Protein AF-X1T2E2-F1 (afdb_monomer_lite)

Sequence (94 aa):
MNPCPCGYYGDPFRQCTCPLSLVSRYQRRISGPFIDRVDIFVEVPHIDYEKLADDRLGEKSDKVQARVKAARSLQRERFDGTKLTCNAEMTPTE

Foldseek 3Di:
DQQFPVSCVVAPPDDDPDDPVRSVVRVPPDDPVVVVVDPDDDDDHDDDVCVVVDPPDDDDVVVVVVVVVVVQVVQCVVQPPHPDRHPVPDDDDD

InterPro domains:
  IPR000523 Magnesium chelatase ChlI-like, catalytic domain [PF01078] (1-51)
  IPR027417 P-loop containing nucleoside triphosphate hydrolase [G3DSA:3.40.50.300] (1-93)

pLDDT: mean 88.8, std 7.74, range [51.12, 98.12]

Secondary structure (DSSP, 8-state):
--SSTTS-TT-SSS---S-HHHHHHHHTTS-HHHHTT-----------HHHHS-------HHHHHHHHHHHHHHHHHHTTTSS--SGGGPPPP-

Organism: NCBI:txid412755

Radius of gyration: 20.63 Å; chains: 1; bounding box: 38×36×45 Å

Structure (mmCIF, N/CA/C/O backbone):
data_AF-X1T2E2-F1
#
_entry.id   AF-X1T2E2-F1
#
loop_
_atom_site.group_PDB
_atom_site.id
_atom_site.type_symbol
_atom_site.label_atom_id
_atom_site.label_alt_id
_atom_site.label_comp_id
_atom_site.label_asym_id
_atom_site.label_entity_id
_atom_site.label_seq_id
_atom_site.pdbx_PDB_ins_code
_atom_site.Cartn_x
_atom_site.Cartn_y
_atom_site.Cartn_z
_atom_site.occupancy
_atom_site.B_iso_or_equiv
_atom_site.auth_seq_id
_atom_site.auth_comp_id
_atom_site.auth_asym_id
_atom_site.auth_atom_id
_atom_site.pdbx_PDB_model_num
ATOM 1 N N . MET A 1 1 ? 5.054 4.634 -5.241 1.00 73.69 1 MET A N 1
ATOM 2 C CA . MET A 1 1 ? 5.039 6.022 -5.767 1.00 73.69 1 MET A CA 1
ATOM 3 C C . MET A 1 1 ? 5.671 6.008 -7.147 1.00 73.69 1 MET A C 1
ATOM 5 O O . MET A 1 1 ? 6.606 5.241 -7.321 1.00 73.69 1 MET A O 1
ATOM 9 N N . ASN A 1 2 ? 5.209 6.817 -8.109 1.00 83.88 2 ASN A N 1
ATOM 10 C CA . ASN A 1 2 ? 5.923 6.910 -9.389 1.00 83.88 2 ASN A CA 1
ATOM 11 C C . ASN A 1 2 ? 7.343 7.451 -9.148 1.00 83.88 2 ASN A C 1
ATOM 13 O O . ASN A 1 2 ? 7.482 8.463 -8.457 1.00 83.88 2 ASN A O 1
ATOM 17 N N . PRO A 1 3 ? 8.387 6.819 -9.703 1.00 87.62 3 PRO A N 1
ATOM 18 C CA . PRO A 1 3 ? 9.766 7.183 -9.390 1.00 87.62 3 PRO A CA 1
ATOM 19 C C . PRO A 1 3 ? 10.178 8.519 -10.033 1.00 87.62 3 PRO A C 1
ATOM 21 O O . PRO A 1 3 ? 11.114 9.167 -9.568 1.00 87.62 3 PRO A O 1
ATOM 24 N N . CYS A 1 4 ? 9.462 8.961 -11.073 1.00 92.69 4 CYS A N 1
ATOM 25 C CA . CYS A 1 4 ? 9.613 10.241 -11.769 1.00 92.69 4 CYS A CA 1
ATOM 26 C C . CYS A 1 4 ? 8.315 10.584 -12.547 1.00 92.69 4 CYS A C 1
ATOM 28 O O . CYS A 1 4 ? 7.410 9.745 -12.599 1.00 92.69 4 CYS A O 1
ATOM 30 N N . PRO A 1 5 ? 8.200 11.763 -13.198 1.00 92.38 5 PRO A N 1
ATOM 31 C CA . PRO A 1 5 ? 7.016 12.117 -13.991 1.00 92.38 5 PRO A CA 1
ATOM 32 C C . PRO A 1 5 ? 6.701 11.151 -15.138 1.00 92.38 5 PRO A C 1
ATOM 34 O O . PRO A 1 5 ? 5.529 10.914 -15.411 1.00 92.38 5 PRO A O 1
ATOM 37 N N . CYS A 1 6 ? 7.720 10.595 -15.807 1.00 92.62 6 CYS A N 1
ATOM 38 C CA . CYS A 1 6 ? 7.504 9.639 -16.895 1.00 92.62 6 CYS A CA 1
ATOM 39 C C . CYS A 1 6 ? 7.319 8.194 -16.412 1.00 92.62 6 CYS A C 1
ATOM 41 O O . CYS A 1 6 ? 6.947 7.349 -17.212 1.00 92.62 6 CYS A O 1
ATOM 43 N N . GLY A 1 7 ? 7.554 7.910 -15.127 1.00 90.31 7 GLY A N 1
ATOM 44 C CA . GLY A 1 7 ? 7.343 6.596 -14.514 1.00 90.31 7 GLY A CA 1
ATOM 45 C C . GLY A 1 7 ? 8.488 5.588 -14.663 1.00 90.31 7 GLY A C 1
ATOM 46 O O . GLY A 1 7 ? 8.475 4.598 -13.948 1.00 90.31 7 GLY A O 1
ATOM 47 N N . TYR A 1 8 ? 9.494 5.846 -15.504 1.00 91.56 8 TYR A N 1
ATOM 48 C CA . TYR A 1 8 ? 10.511 4.846 -15.887 1.00 91.56 8 TYR A CA 1
ATOM 49 C C . TYR A 1 8 ? 11.884 5.023 -15.224 1.00 91.56 8 TYR A C 1
ATOM 51 O O . TYR A 1 8 ? 12.879 4.445 -15.655 1.00 91.56 8 TYR A O 1
ATOM 59 N N . TYR A 1 9 ? 11.994 5.872 -14.201 1.00 91.50 9 TYR A N 1
ATOM 60 C CA . TYR A 1 9 ? 13.263 6.027 -13.490 1.00 91.50 9 TYR A CA 1
ATOM 61 C C . TYR A 1 9 ? 13.592 4.757 -12.696 1.00 91.50 9 TYR A C 1
ATOM 63 O O . TYR A 1 9 ? 12.882 4.438 -11.749 1.00 91.50 9 TYR A O 1
ATOM 71 N N . GLY A 1 10 ? 14.665 4.065 -13.092 1.00 87.19 10 GLY A N 1
ATOM 72 C CA . GLY A 1 10 ? 15.066 2.772 -12.523 1.00 87.19 10 GLY A CA 1
ATOM 73 C C . GLY A 1 10 ? 14.411 1.552 -13.182 1.00 87.19 10 GLY A C 1
ATOM 74 O O . GLY A 1 10 ? 14.648 0.437 -12.733 1.00 87.19 10 GLY A O 1
ATOM 75 N N . ASP A 1 11 ? 13.613 1.741 -14.239 1.00 87.88 11 ASP A N 1
ATOM 76 C CA . ASP A 1 11 ? 12.959 0.638 -14.947 1.00 87.88 11 ASP A CA 1
ATOM 77 C C . ASP A 1 11 ? 13.978 -0.149 -15.808 1.00 87.88 11 ASP A C 1
ATOM 79 O O . ASP A 1 11 ? 14.745 0.465 -16.559 1.00 87.88 11 ASP A O 1
ATOM 83 N N . PRO A 1 12 ? 14.022 -1.493 -15.705 1.00 85.31 12 PRO A N 1
ATOM 84 C CA . PRO A 1 12 ? 14.988 -2.315 -16.435 1.00 85.31 12 PRO A CA 1
ATOM 85 C C . PRO A 1 12 ? 14.640 -2.517 -17.920 1.00 85.31 12 PRO A C 1
ATOM 87 O O . PRO A 1 12 ? 15.513 -2.903 -18.695 1.00 85.31 12 PRO A O 1
ATOM 90 N N . PHE A 1 13 ? 13.393 -2.271 -18.328 1.00 85.81 13 PHE A N 1
ATOM 91 C CA . PHE A 1 13 ? 12.891 -2.505 -19.684 1.00 85.81 13 PHE A CA 1
ATOM 92 C C . PHE A 1 13 ? 12.726 -1.214 -20.490 1.00 85.81 13 PHE A C 1
ATOM 94 O O . PHE A 1 13 ? 12.886 -1.225 -21.712 1.00 85.81 13 PHE A O 1
ATOM 101 N N . ARG A 1 14 ? 12.410 -0.090 -19.836 1.00 88.31 14 ARG A N 1
ATOM 102 C CA . ARG A 1 14 ? 12.194 1.200 -20.498 1.00 88.31 14 ARG A CA 1
ATOM 103 C C . ARG A 1 14 ? 13.073 2.294 -19.914 1.00 88.31 14 ARG A C 1
ATOM 105 O O . ARG A 1 14 ? 13.024 2.604 -18.733 1.00 88.31 14 ARG A O 1
ATOM 112 N N . GLN A 1 15 ? 13.821 2.968 -20.783 1.00 91.94 1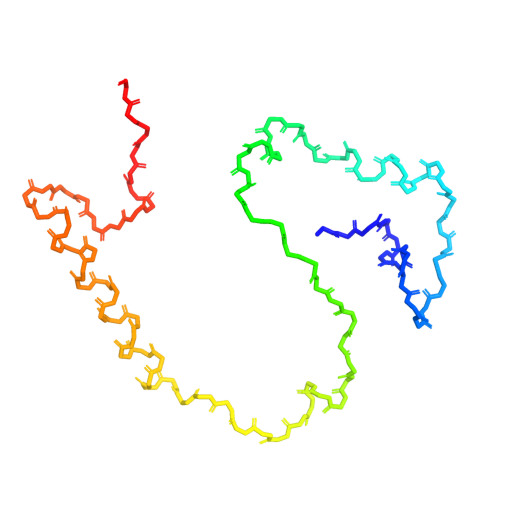5 GLN A N 1
ATOM 113 C CA . GLN A 1 15 ? 14.690 4.057 -20.357 1.00 91.94 15 GLN A CA 1
ATOM 114 C C . GLN A 1 15 ? 13.891 5.297 -19.927 1.00 91.94 15 GLN A C 1
ATOM 116 O O . GLN A 1 15 ? 12.996 5.779 -20.630 1.00 91.94 15 GLN A O 1
ATOM 121 N N . CYS A 1 16 ? 14.270 5.861 -18.781 1.00 93.75 16 CYS A N 1
ATOM 122 C CA . CYS A 1 16 ? 13.780 7.151 -18.314 1.00 93.75 16 CYS A CA 1
ATOM 123 C C . CYS A 1 16 ? 14.267 8.301 -19.205 1.00 93.75 16 CYS A C 1
ATOM 125 O O . CYS A 1 16 ? 15.458 8.425 -19.482 1.00 93.75 16 CYS A O 1
ATOM 127 N N . THR A 1 17 ? 13.356 9.200 -19.574 1.00 96.31 17 THR A N 1
ATOM 128 C CA . THR A 1 17 ? 13.657 10.429 -20.330 1.00 96.31 17 THR A CA 1
ATOM 129 C C . THR A 1 17 ? 13.775 11.678 -19.451 1.00 96.31 17 THR A C 1
ATOM 131 O O . THR A 1 17 ? 14.055 12.767 -19.951 1.00 96.31 17 THR A O 1
ATOM 134 N N . CYS A 1 18 ? 13.536 11.565 -18.140 1.00 95.81 18 CYS A N 1
ATOM 135 C CA . CYS A 1 18 ? 13.582 12.707 -17.231 1.00 95.81 18 CYS A CA 1
ATOM 136 C C . CYS A 1 18 ? 15.026 13.058 -16.822 1.00 95.81 18 CYS A C 1
ATOM 138 O O . CYS A 1 18 ? 15.782 12.160 -16.448 1.00 95.81 18 CYS A O 1
ATOM 140 N N . PRO A 1 19 ? 15.392 14.353 -16.766 1.00 96.19 19 PRO A N 1
ATOM 141 C CA . PRO A 1 19 ? 16.641 14.794 -16.146 1.00 96.19 19 PRO A CA 1
ATOM 142 C C . PRO A 1 19 ? 16.693 14.441 -14.654 1.00 96.19 19 PRO A C 1
ATOM 144 O O . PRO A 1 19 ? 15.675 14.533 -13.963 1.00 96.19 19 PRO A O 1
ATOM 147 N N . LEU A 1 20 ? 17.882 14.136 -14.123 1.00 94.38 20 LEU A N 1
ATOM 148 C CA . LEU A 1 20 ? 18.067 13.776 -12.706 1.00 94.38 20 LEU A CA 1
ATOM 149 C C . LEU A 1 20 ? 17.521 14.838 -11.737 1.00 94.38 20 LEU A C 1
ATOM 151 O O . LEU A 1 20 ? 16.905 14.503 -10.729 1.00 94.38 20 LEU A O 1
ATOM 155 N N . SER A 1 21 ? 17.662 16.125 -12.064 1.00 95.38 21 SER A N 1
ATOM 156 C CA . SER A 1 21 ? 17.111 17.223 -11.257 1.00 95.38 21 SER A CA 1
ATOM 157 C C . SER A 1 21 ? 15.581 17.169 -11.141 1.00 95.38 21 SER A C 1
ATOM 159 O O . SER A 1 21 ? 15.026 17.443 -10.074 1.00 95.38 21 SER A O 1
ATOM 161 N N . LEU A 1 22 ? 14.890 16.779 -12.218 1.00 95.25 22 LEU A N 1
ATOM 162 C CA . LEU A 1 22 ? 13.437 16.632 -12.247 1.00 95.25 22 LEU A CA 1
ATOM 163 C C . LEU A 1 22 ? 12.985 15.400 -11.458 1.00 95.25 22 LEU A C 1
ATOM 165 O O . LEU A 1 22 ? 11.981 15.473 -10.751 1.00 95.25 22 LEU A O 1
ATOM 169 N N . VAL A 1 23 ? 13.739 14.300 -11.538 1.00 94.12 23 VAL A N 1
ATOM 170 C CA . VAL A 1 23 ? 13.501 13.084 -10.744 1.00 94.12 23 VAL A CA 1
ATOM 171 C C . VAL A 1 23 ? 13.572 13.409 -9.252 1.00 94.12 23 VAL A C 1
ATOM 173 O O . VAL A 1 23 ? 12.590 13.209 -8.536 1.00 94.12 23 VAL A O 1
ATOM 176 N N . SER A 1 24 ? 14.676 14.011 -8.799 1.00 91.75 24 SER A N 1
ATOM 177 C CA . SER A 1 24 ? 14.869 14.380 -7.391 1.00 91.75 24 SER A CA 1
ATOM 178 C C . SER A 1 24 ? 13.783 15.331 -6.887 1.00 91.75 24 SER A C 1
ATOM 180 O O . SER A 1 24 ? 13.284 15.183 -5.773 1.00 91.75 24 SER A O 1
ATOM 182 N N . ARG A 1 25 ? 13.362 16.305 -7.707 1.00 92.31 25 ARG A N 1
ATOM 183 C CA . ARG A 1 25 ? 12.257 17.208 -7.354 1.00 92.31 25 ARG A CA 1
ATOM 184 C C . ARG A 1 25 ? 10.919 16.470 -7.251 1.00 92.31 25 ARG A C 1
ATOM 186 O O . ARG A 1 25 ? 10.127 16.785 -6.369 1.00 92.31 25 ARG A O 1
ATOM 193 N N . TYR A 1 26 ? 10.655 15.518 -8.145 1.00 92.06 26 TYR A N 1
ATOM 194 C CA . TYR A 1 26 ? 9.399 14.770 -8.178 1.00 92.06 26 TYR A CA 1
ATOM 195 C C . TYR A 1 26 ? 9.233 13.853 -6.963 1.00 92.06 26 TYR A C 1
ATOM 197 O O . TYR A 1 26 ? 8.156 13.811 -6.372 1.00 92.06 26 TYR A O 1
ATOM 205 N N . GLN A 1 27 ? 10.302 13.170 -6.553 1.00 87.94 27 GLN A N 1
ATOM 206 C CA . GLN A 1 27 ? 10.286 12.284 -5.385 1.00 87.94 27 GLN A CA 1
ATOM 207 C C . GLN A 1 27 ? 10.045 13.053 -4.077 1.00 87.94 27 GLN A C 1
ATOM 209 O O . GLN A 1 27 ? 9.344 12.574 -3.193 1.00 87.94 27 GLN A O 1
ATOM 214 N N . ARG A 1 28 ? 10.517 14.303 -3.988 1.00 88.19 28 ARG A N 1
ATOM 215 C CA . ARG A 1 28 ? 10.307 15.190 -2.827 1.00 88.19 28 ARG A CA 1
ATOM 216 C C . ARG A 1 28 ? 8.905 15.811 -2.750 1.00 88.19 28 ARG A C 1
ATOM 218 O O . ARG A 1 28 ? 8.671 16.664 -1.900 1.00 88.19 28 ARG A O 1
ATOM 22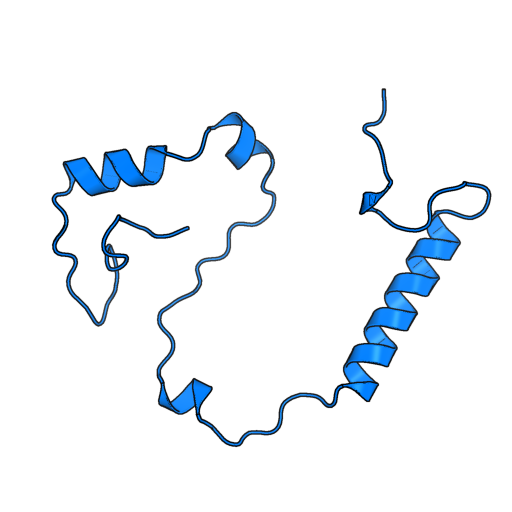5 N N . ARG A 1 29 ? 7.974 15.439 -3.639 1.00 87.81 29 ARG A N 1
ATOM 226 C CA . ARG A 1 29 ? 6.598 15.974 -3.627 1.00 87.81 29 ARG A CA 1
ATOM 227 C C . ARG A 1 29 ? 5.762 15.473 -2.455 1.00 87.81 29 ARG A C 1
ATOM 229 O O . ARG A 1 29 ? 4.799 16.144 -2.099 1.00 87.81 29 ARG A O 1
ATOM 236 N N . ILE A 1 30 ? 6.081 14.306 -1.900 1.00 83.75 30 ILE A N 1
ATOM 237 C CA . ILE A 1 30 ? 5.399 13.816 -0.702 1.00 83.75 30 ILE A CA 1
ATOM 238 C C . ILE A 1 30 ? 6.079 14.439 0.516 1.00 83.75 30 ILE A C 1
ATOM 240 O O . ILE A 1 30 ? 7.305 14.467 0.614 1.00 83.75 30 ILE A O 1
ATOM 244 N N . SER A 1 31 ? 5.268 14.972 1.427 1.00 86.88 31 SER A N 1
ATOM 245 C CA . SER A 1 31 ? 5.750 15.598 2.651 1.00 86.88 31 SER A CA 1
ATOM 246 C C . SER A 1 31 ? 6.344 14.559 3.609 1.00 86.88 31 SER A C 1
ATOM 248 O O . SER A 1 31 ? 5.810 13.461 3.762 1.00 86.88 31 SER A O 1
ATOM 250 N N . GLY A 1 32 ? 7.430 14.930 4.294 1.00 84.06 32 GLY A N 1
ATOM 251 C CA . GLY A 1 32 ? 8.047 14.104 5.342 1.00 84.06 32 GLY A CA 1
ATOM 252 C C . GLY A 1 32 ? 7.045 13.636 6.406 1.00 84.06 32 GLY A C 1
ATOM 253 O O . GLY A 1 32 ? 6.892 12.433 6.564 1.00 84.06 32 GLY A O 1
ATOM 254 N N . PRO A 1 33 ? 6.234 14.536 7.004 1.00 90.50 33 PRO A N 1
ATOM 255 C CA . PRO A 1 33 ? 5.227 14.149 7.998 1.00 90.50 33 PRO A CA 1
ATOM 256 C C . PRO A 1 33 ? 4.199 13.116 7.523 1.00 90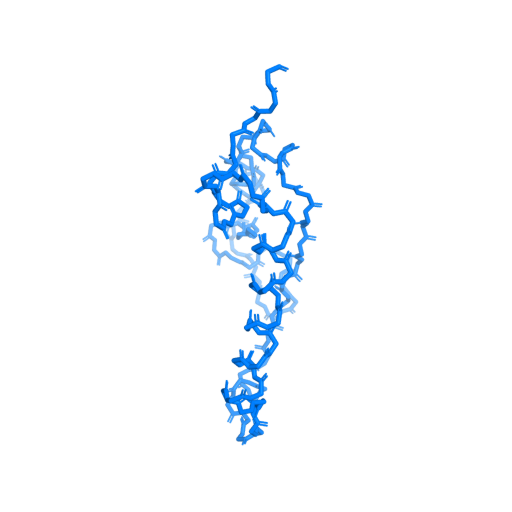.50 33 PRO A C 1
ATOM 258 O O . PRO A 1 33 ? 3.572 12.458 8.347 1.00 90.50 33 PRO A O 1
ATOM 261 N N . PHE A 1 34 ? 3.980 12.996 6.210 1.00 87.06 34 PHE A N 1
ATOM 262 C CA . PHE A 1 34 ? 3.131 11.951 5.647 1.00 87.06 34 PHE A CA 1
ATOM 263 C C . PHE A 1 34 ? 3.894 10.631 5.508 1.00 87.06 34 PHE A C 1
ATOM 265 O O . PHE A 1 34 ? 3.375 9.593 5.900 1.00 87.06 34 PHE A O 1
ATOM 272 N N . ILE A 1 35 ? 5.122 10.669 4.978 1.00 86.62 35 ILE A N 1
ATOM 273 C CA . ILE A 1 35 ? 6.001 9.491 4.850 1.00 86.62 35 ILE A CA 1
ATOM 274 C C . ILE A 1 35 ? 6.243 8.844 6.214 1.00 86.62 35 ILE A C 1
ATOM 276 O O . ILE A 1 35 ? 6.164 7.625 6.318 1.00 86.62 35 ILE A O 1
ATOM 280 N N . ASP A 1 36 ? 6.432 9.651 7.257 1.00 87.12 36 ASP A N 1
ATOM 281 C CA . ASP A 1 36 ? 6.645 9.189 8.633 1.00 87.12 36 ASP A CA 1
ATOM 282 C C . ASP A 1 36 ? 5.440 8.416 9.210 1.00 87.12 36 ASP A C 1
ATOM 284 O O . ASP A 1 36 ? 5.550 7.776 10.252 1.00 87.12 36 ASP A O 1
ATOM 288 N N . ARG A 1 37 ? 4.271 8.482 8.555 1.00 89.19 37 ARG A N 1
ATOM 289 C CA . ARG A 1 37 ? 3.036 7.774 8.937 1.00 89.19 37 ARG A CA 1
ATOM 290 C C . ARG A 1 37 ? 2.741 6.555 8.060 1.00 89.19 37 ARG A C 1
ATOM 292 O O . ARG A 1 37 ? 1.679 5.957 8.202 1.00 89.19 37 ARG A O 1
ATOM 299 N N . VAL A 1 38 ? 3.628 6.214 7.129 1.00 87.62 38 VAL A N 1
ATOM 300 C CA . VAL A 1 38 ? 3.481 5.040 6.266 1.00 87.62 38 VAL A CA 1
ATOM 301 C C . VAL A 1 38 ? 4.358 3.923 6.815 1.00 87.62 38 VAL A C 1
ATOM 303 O O . VAL A 1 38 ? 5.578 3.976 6.714 1.00 87.62 38 VAL A O 1
ATOM 306 N N . ASP A 1 39 ? 3.727 2.886 7.364 1.00 87.75 39 ASP A N 1
ATOM 307 C CA . ASP A 1 39 ? 4.448 1.766 7.982 1.00 87.75 39 ASP A CA 1
ATOM 308 C C . ASP A 1 39 ? 5.130 0.848 6.957 1.00 87.75 39 ASP A C 1
ATOM 310 O O . ASP A 1 39 ? 6.164 0.245 7.238 1.00 87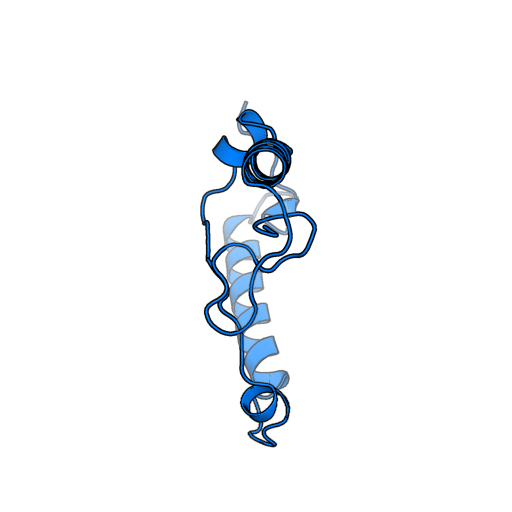.75 39 ASP A O 1
ATOM 314 N N . ILE A 1 40 ? 4.544 0.706 5.762 1.00 88.62 40 ILE A N 1
ATOM 315 C CA . ILE A 1 40 ? 5.002 -0.257 4.757 1.00 88.62 40 ILE A CA 1
ATOM 316 C C . ILE A 1 40 ? 5.207 0.439 3.414 1.00 88.62 40 ILE A C 1
ATOM 318 O O . ILE A 1 40 ? 4.267 0.941 2.797 1.00 88.62 40 ILE A O 1
ATOM 322 N N . PHE A 1 41 ? 6.442 0.369 2.922 1.00 85.31 41 PHE A N 1
ATOM 323 C CA . PHE A 1 41 ? 6.803 0.714 1.553 1.00 85.31 41 PHE A CA 1
ATOM 324 C C . PHE A 1 41 ? 7.060 -0.570 0.769 1.00 85.31 41 PHE A C 1
ATOM 326 O O . PHE A 1 41 ? 7.989 -1.312 1.076 1.00 85.31 41 PHE A O 1
ATOM 333 N N . VAL A 1 42 ? 6.237 -0.829 -0.247 1.00 85.00 42 VAL A N 1
ATOM 334 C CA . V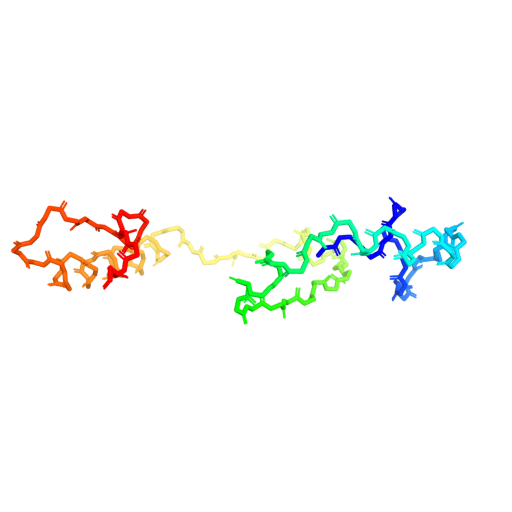AL A 1 42 ? 6.436 -1.951 -1.173 1.00 85.00 42 VAL A CA 1
ATOM 335 C C . VAL A 1 42 ? 6.723 -1.399 -2.560 1.00 85.00 42 VAL A C 1
ATOM 337 O O . VAL A 1 42 ? 5.960 -0.584 -3.086 1.00 85.00 42 VAL A O 1
ATOM 340 N N . GLU A 1 43 ? 7.827 -1.846 -3.149 1.00 79.44 43 GLU A N 1
ATOM 341 C CA . GLU A 1 43 ? 8.123 -1.611 -4.556 1.00 79.44 43 GLU A CA 1
ATOM 342 C C . GLU A 1 43 ? 7.365 -2.630 -5.408 1.00 79.44 43 GLU A C 1
ATOM 344 O O . GLU A 1 43 ? 7.416 -3.834 -5.156 1.00 79.44 43 GLU A O 1
ATOM 349 N N . VAL A 1 44 ? 6.629 -2.140 -6.405 1.00 79.75 44 VAL A N 1
ATOM 350 C CA . VAL A 1 44 ? 5.895 -2.987 -7.346 1.00 79.75 44 VAL A CA 1
ATOM 351 C C . VAL A 1 44 ? 6.665 -2.960 -8.663 1.00 79.75 44 VAL A C 1
ATOM 353 O O . VAL A 1 44 ? 6.670 -1.915 -9.318 1.00 79.75 44 VAL A O 1
ATOM 356 N N . PRO A 1 45 ? 7.344 -4.058 -9.039 1.00 76.19 45 PRO A N 1
ATOM 357 C CA . PRO A 1 45 ? 8.129 -4.091 -10.261 1.00 76.19 45 PRO A CA 1
ATOM 358 C C . PRO A 1 45 ? 7.226 -4.112 -11.495 1.00 76.19 45 PRO A C 1
ATOM 360 O O . PRO A 1 45 ? 6.029 -4.403 -11.419 1.00 76.19 45 PRO A O 1
ATOM 363 N N . HIS A 1 46 ? 7.832 -3.852 -12.651 1.00 76.88 46 HIS A N 1
ATOM 364 C CA . HIS A 1 46 ? 7.192 -4.082 -13.938 1.00 76.88 46 HIS A CA 1
ATOM 365 C C . HIS A 1 46 ? 6.731 -5.548 -14.049 1.00 76.88 46 HIS A C 1
ATOM 367 O O . HIS A 1 46 ? 7.501 -6.471 -13.776 1.00 76.88 46 HIS A O 1
ATOM 373 N N . ILE A 1 47 ? 5.475 -5.763 -14.449 1.00 78.75 47 ILE A N 1
ATOM 374 C CA . ILE A 1 47 ? 4.893 -7.092 -14.671 1.00 78.75 47 ILE A CA 1
ATOM 375 C C . ILE A 1 47 ? 4.728 -7.298 -16.176 1.00 78.75 47 ILE A C 1
ATOM 377 O O . ILE A 1 47 ? 4.197 -6.432 -16.871 1.00 78.75 47 ILE A O 1
ATOM 381 N N . ASP A 1 48 ? 5.163 -8.455 -16.671 1.00 80.31 48 ASP A N 1
ATOM 382 C CA . ASP A 1 48 ? 4.969 -8.840 -18.069 1.00 80.31 48 ASP A CA 1
ATOM 383 C C . ASP A 1 48 ? 3.476 -8.974 -18.379 1.00 80.31 48 ASP A C 1
ATOM 385 O O . ASP A 1 48 ? 2.735 -9.608 -17.625 1.00 80.31 48 ASP A O 1
ATOM 389 N N . TYR A 1 49 ? 3.036 -8.417 -19.509 1.00 78.94 49 TYR A N 1
ATOM 390 C CA . TYR A 1 49 ? 1.626 -8.441 -19.907 1.00 78.94 49 TYR A CA 1
ATOM 391 C C . TYR A 1 49 ? 1.051 -9.864 -19.943 1.00 78.94 49 TYR A C 1
ATOM 393 O O . TYR A 1 49 ? -0.071 -10.091 -19.501 1.00 78.94 49 TYR A O 1
ATOM 401 N N . GLU A 1 50 ? 1.844 -10.838 -20.387 1.00 79.38 50 GLU A N 1
ATOM 402 C CA . GLU A 1 50 ? 1.457 -12.251 -20.449 1.00 79.38 50 GLU A CA 1
ATOM 403 C C . GLU A 1 50 ? 1.071 -12.822 -19.079 1.00 79.38 50 GLU A C 1
ATOM 405 O O . GLU A 1 50 ? 0.161 -13.635 -18.996 1.00 79.38 50 GLU A O 1
ATOM 410 N N . LYS A 1 51 ? 1.689 -12.353 -17.986 1.00 75.69 51 LYS A N 1
ATOM 411 C CA . LYS A 1 51 ? 1.323 -12.769 -16.621 1.00 75.69 51 LYS A CA 1
ATOM 412 C C . LYS A 1 51 ? 0.005 -12.156 -16.149 1.00 75.69 51 LYS A C 1
ATOM 414 O O . LYS A 1 51 ? -0.609 -12.689 -15.232 1.00 75.69 51 LYS A O 1
ATOM 419 N N . LEU A 1 52 ? -0.404 -11.026 -16.730 1.00 76.00 52 LEU A N 1
ATOM 420 C CA . LEU A 1 52 ? -1.694 -10.384 -16.453 1.00 76.00 52 LEU A CA 1
ATOM 421 C C . LEU A 1 52 ? -2.817 -10.966 -17.313 1.00 76.00 52 LEU A C 1
ATOM 423 O O . LEU A 1 52 ? -3.960 -10.995 -16.870 1.00 76.00 52 LEU A O 1
ATOM 427 N N . ALA A 1 53 ? -2.486 -11.391 -18.533 1.00 79.38 53 ALA A N 1
ATOM 428 C CA . ALA A 1 53 ? -3.408 -11.993 -19.490 1.00 79.38 53 ALA A CA 1
ATOM 429 C C . ALA A 1 53 ? -3.505 -13.525 -19.366 1.00 79.38 53 ALA A C 1
ATOM 431 O O . ALA A 1 53 ? -4.233 -14.143 -20.137 1.00 79.38 53 ALA A O 1
ATOM 432 N N . ASP A 1 54 ? -2.770 -14.134 -18.432 1.00 77.31 54 ASP A N 1
ATOM 433 C CA . ASP A 1 54 ? -2.848 -15.566 -18.137 1.00 77.31 54 ASP A CA 1
ATOM 434 C C . ASP A 1 54 ? -4.269 -15.926 -17.659 1.00 77.31 54 ASP A C 1
ATOM 436 O O . ASP A 1 54 ? -4.802 -15.317 -16.730 1.00 77.31 54 ASP A O 1
ATOM 440 N N . ASP A 1 55 ? -4.866 -16.955 -18.266 1.00 78.06 55 ASP A N 1
ATOM 441 C CA . ASP A 1 55 ? -6.187 -17.499 -17.917 1.00 78.06 55 ASP A CA 1
ATOM 442 C C . ASP A 1 55 ? -6.194 -18.249 -16.572 1.00 78.06 55 ASP A C 1
ATOM 444 O O . ASP A 1 55 ? -7.202 -18.848 -16.173 1.00 78.06 55 ASP A O 1
ATOM 448 N N . ARG A 1 56 ? -5.066 -18.256 -15.849 1.00 78.31 56 ARG A N 1
ATOM 449 C CA . ARG A 1 56 ? -4.973 -18.836 -14.514 1.00 78.31 56 ARG A CA 1
ATOM 450 C C . ARG A 1 56 ? -6.047 -18.248 -13.603 1.00 78.31 56 ARG A C 1
ATOM 452 O O . ARG A 1 56 ? -5.981 -17.109 -13.146 1.00 78.31 56 ARG A O 1
ATOM 459 N N . LEU A 1 57 ? -7.013 -19.096 -13.266 1.00 78.69 57 LEU A N 1
ATOM 460 C CA . LEU A 1 57 ? -8.085 -18.750 -12.348 1.00 78.69 57 LEU A CA 1
ATOM 461 C C . LEU A 1 57 ? -7.502 -18.407 -10.973 1.00 78.69 57 LEU A C 1
ATOM 463 O O . LEU A 1 57 ? -6.878 -19.241 -10.312 1.00 78.69 57 LEU A O 1
ATOM 467 N N . GLY A 1 58 ? -7.732 -17.167 -10.547 1.00 84.38 58 GLY A N 1
ATOM 468 C CA . GLY A 1 58 ? -7.470 -16.733 -9.184 1.00 84.38 58 GLY A CA 1
ATOM 469 C C . GLY A 1 58 ? -8.378 -17.431 -8.170 1.00 84.38 58 GLY A C 1
ATOM 470 O O . GLY A 1 58 ? -9.279 -18.208 -8.498 1.00 84.38 58 GLY A O 1
ATOM 471 N N . GLU A 1 59 ? -8.150 -17.131 -6.895 1.00 91.62 59 GLU A N 1
ATOM 472 C CA . GLU A 1 59 ? -9.009 -17.622 -5.824 1.00 91.62 59 GLU A CA 1
ATOM 473 C C . GLU A 1 59 ? -10.453 -17.134 -6.018 1.00 91.62 59 GLU A C 1
ATOM 475 O O . GLU A 1 59 ? -10.707 -15.954 -6.269 1.00 91.62 59 GLU A O 1
ATOM 480 N N . LYS A 1 60 ? -11.417 -18.049 -5.888 1.00 94.38 60 LYS A N 1
ATOM 481 C CA . LYS A 1 60 ? -12.834 -17.718 -6.039 1.00 94.38 60 LYS A CA 1
ATOM 482 C C . LYS A 1 60 ? -13.289 -16.721 -4.969 1.00 94.38 60 LYS A C 1
ATOM 484 O O . LYS A 1 60 ? -12.859 -16.762 -3.813 1.00 94.38 60 LYS A O 1
ATOM 489 N N . SER A 1 61 ? -14.217 -15.841 -5.344 1.00 95.44 61 SER A N 1
ATOM 490 C CA . SER A 1 61 ? -14.701 -14.767 -4.469 1.00 95.44 61 SER A CA 1
ATOM 491 C C . SER A 1 61 ? -15.351 -15.271 -3.177 1.00 95.44 61 SER A C 1
ATOM 493 O O . SER A 1 61 ? -15.287 -14.580 -2.166 1.00 95.44 61 SER A O 1
ATOM 495 N N . ASP A 1 62 ? -15.945 -16.466 -3.173 1.00 97.00 62 ASP A N 1
ATOM 496 C CA . ASP A 1 62 ? -16.527 -17.103 -1.984 1.00 97.00 62 ASP A CA 1
ATOM 497 C C . ASP A 1 62 ? -15.468 -17.415 -0.911 1.00 97.00 62 ASP A C 1
ATOM 499 O O . ASP A 1 62 ? -15.683 -17.152 0.276 1.00 97.00 62 ASP A O 1
ATOM 503 N N . LYS A 1 63 ? -14.289 -17.894 -1.320 1.00 97.56 63 LYS A N 1
ATOM 504 C CA . LYS A 1 63 ? -13.151 -18.156 -0.428 1.00 97.56 63 LYS A CA 1
ATOM 505 C C . LYS A 1 63 ? -12.575 -16.864 0.148 1.00 97.56 63 LYS A C 1
ATOM 507 O O . LYS A 1 63 ? -12.371 -16.761 1.360 1.00 97.56 63 LYS A O 1
ATOM 512 N N . VAL A 1 64 ? -12.420 -15.834 -0.687 1.00 96.88 64 VAL A N 1
ATOM 513 C CA . VAL A 1 64 ? -12.000 -14.499 -0.230 1.00 96.88 64 VAL A CA 1
ATOM 514 C C . VAL A 1 64 ? -13.027 -13.915 0.745 1.00 96.88 64 VAL A C 1
ATOM 516 O O . VAL A 1 64 ? -12.655 -13.431 1.814 1.00 96.88 64 VAL A O 1
ATOM 519 N N . GLN A 1 65 ? -14.321 -14.021 0.429 1.00 97.81 65 GLN A N 1
ATOM 520 C CA . GLN A 1 65 ? -15.404 -13.537 1.282 1.00 97.81 65 GLN A CA 1
ATOM 521 C C . GLN A 1 65 ? -15.376 -14.201 2.664 1.00 97.81 65 GLN A C 1
ATOM 523 O O . GLN A 1 65 ? -15.575 -13.512 3.666 1.00 97.81 65 GLN A O 1
ATOM 528 N N . ALA A 1 66 ? -15.111 -15.508 2.743 1.00 98.12 66 ALA A N 1
ATOM 529 C CA . ALA A 1 66 ? -14.994 -16.212 4.018 1.00 98.12 66 ALA A CA 1
ATOM 530 C C . ALA A 1 66 ? -13.876 -15.627 4.901 1.00 98.12 66 ALA A C 1
ATOM 532 O O . ALA A 1 66 ? -14.116 -15.343 6.076 1.00 98.12 66 ALA A O 1
ATOM 533 N N . ARG A 1 67 ? -12.692 -15.351 4.333 1.00 97.94 67 ARG A N 1
ATOM 534 C CA . ARG A 1 67 ? -11.582 -14.712 5.070 1.00 97.94 67 ARG A CA 1
ATOM 535 C C . ARG A 1 67 ? -11.927 -13.297 5.529 1.00 97.94 67 ARG A C 1
ATOM 537 O O . ARG A 1 67 ? -11.670 -12.946 6.678 1.00 97.94 67 ARG A O 1
ATOM 544 N N . VAL A 1 68 ? -12.563 -12.501 4.665 1.00 97.19 68 VAL A N 1
ATOM 545 C CA . VAL A 1 68 ? -13.014 -11.143 5.016 1.00 97.19 68 VAL A CA 1
ATOM 546 C C . VAL A 1 68 ? -14.024 -11.183 6.165 1.00 97.19 68 VAL A C 1
ATOM 548 O O . VAL A 1 68 ? -13.908 -10.403 7.108 1.00 97.19 68 VAL A O 1
ATOM 551 N N . LYS A 1 69 ? -14.996 -12.103 6.123 1.00 97.69 69 LYS A N 1
ATOM 552 C CA . LYS A 1 69 ? -15.981 -12.282 7.200 1.00 97.69 69 LYS A CA 1
ATOM 553 C C . LYS A 1 69 ? -15.309 -12.667 8.517 1.00 97.69 69 LYS A C 1
ATOM 555 O O . LYS A 1 69 ? -15.629 -12.059 9.531 1.00 97.69 69 LYS A O 1
ATOM 560 N N . ALA A 1 70 ? -14.357 -13.602 8.498 1.00 98.06 70 ALA A N 1
ATOM 561 C CA . ALA A 1 70 ? -13.610 -13.997 9.692 1.00 98.06 70 ALA A CA 1
ATOM 562 C C . ALA A 1 70 ? -12.860 -12.809 10.320 1.00 98.06 70 ALA A C 1
ATOM 564 O O . ALA A 1 70 ? -13.014 -12.545 11.511 1.00 98.06 70 ALA A O 1
ATOM 565 N N . ALA A 1 71 ? -12.137 -12.029 9.510 1.00 97.00 71 ALA A N 1
ATOM 566 C CA . ALA A 1 71 ? -11.444 -10.828 9.979 1.00 97.00 71 ALA A CA 1
ATOM 567 C C . ALA A 1 71 ? -12.413 -9.787 10.570 1.00 97.00 71 ALA A C 1
ATOM 569 O O . ALA A 1 71 ? -12.131 -9.178 11.600 1.00 97.00 71 ALA A O 1
ATOM 570 N N . ARG A 1 72 ? -13.588 -9.602 9.953 1.00 95.56 72 ARG A N 1
ATOM 571 C CA . ARG A 1 72 ? -14.627 -8.694 10.465 1.00 95.56 72 ARG A CA 1
ATOM 572 C C . ARG A 1 72 ? -15.238 -9.177 11.779 1.00 95.56 72 ARG A C 1
ATOM 574 O O . ARG A 1 72 ? -15.549 -8.338 12.615 1.00 95.56 72 ARG A O 1
ATOM 581 N N . SER A 1 73 ? -15.404 -10.483 11.977 1.00 96.00 73 SER A N 1
ATOM 582 C CA . SER A 1 73 ? -15.886 -11.032 13.250 1.00 96.00 73 SER A CA 1
ATOM 583 C C . SER A 1 73 ? -14.901 -10.764 14.387 1.00 96.00 73 SER A C 1
ATOM 585 O O . SER A 1 73 ? -15.314 -10.221 15.405 1.00 96.00 73 SER A O 1
ATOM 587 N N . LEU A 1 74 ? -13.604 -11.023 14.173 1.00 96.25 74 LEU A N 1
ATOM 588 C CA . LEU A 1 74 ? -12.551 -10.700 15.149 1.00 96.25 74 LEU A CA 1
ATOM 589 C C . LEU A 1 74 ? -12.540 -9.208 15.499 1.00 96.25 74 LEU A C 1
ATOM 591 O O . LEU A 1 74 ? -12.380 -8.823 16.652 1.00 96.25 74 LEU A O 1
ATOM 595 N N . GLN A 1 75 ? -12.743 -8.353 14.496 1.00 95.75 75 GLN A N 1
ATOM 596 C CA . GLN A 1 75 ? -12.787 -6.912 14.701 1.00 95.75 75 GLN A CA 1
ATOM 597 C C . GLN A 1 75 ? -13.978 -6.465 15.560 1.00 95.75 75 GLN A C 1
ATOM 599 O O . GLN A 1 75 ? -13.830 -5.545 16.360 1.00 95.75 75 GLN A O 1
ATOM 604 N N . ARG A 1 76 ? -15.147 -7.097 15.391 1.00 94.81 76 ARG A N 1
ATOM 605 C CA . ARG A 1 76 ? -16.335 -6.821 16.213 1.00 94.81 76 ARG A CA 1
ATOM 606 C C . ARG A 1 76 ? -16.133 -7.278 17.649 1.00 94.81 76 ARG A C 1
ATOM 608 O O . ARG A 1 76 ? -16.475 -6.534 18.551 1.00 94.81 76 ARG A O 1
ATOM 615 N N . GLU A 1 77 ? -15.544 -8.454 17.845 1.00 95.94 77 GLU A N 1
ATOM 616 C CA . GLU A 1 77 ? -15.212 -8.969 19.177 1.00 95.94 77 GLU A CA 1
ATOM 617 C C . GLU A 1 77 ? -14.214 -8.053 19.899 1.00 95.94 77 GLU A C 1
ATOM 619 O O . GLU A 1 77 ? -14.430 -7.681 21.047 1.00 95.94 77 GLU A O 1
ATOM 624 N N . ARG A 1 78 ? -13.170 -7.590 19.198 1.00 95.25 78 ARG A N 1
ATOM 625 C CA . ARG A 1 78 ? -12.191 -6.633 19.738 1.00 95.25 78 ARG A CA 1
ATOM 626 C C . ARG A 1 78 ? -12.826 -5.329 20.240 1.00 95.25 78 ARG A C 1
ATOM 628 O O . ARG A 1 78 ? -12.275 -4.705 21.143 1.00 95.25 78 ARG A O 1
ATOM 635 N N . PHE A 1 79 ? -13.922 -4.895 19.624 1.00 95.38 79 PHE A N 1
ATOM 636 C CA . PHE A 1 79 ? -14.622 -3.651 19.950 1.00 95.38 79 PHE A CA 1
ATOM 637 C C . PHE A 1 79 ? -15.946 -3.859 20.679 1.00 95.38 79 PHE A C 1
ATOM 639 O O . PHE A 1 79 ? -16.743 -2.918 20.768 1.00 95.38 79 PHE A O 1
ATOM 646 N N . ASP A 1 80 ? -16.177 -5.055 21.217 1.00 95.31 80 ASP A N 1
ATOM 647 C CA . ASP A 1 80 ? -17.374 -5.326 21.996 1.00 95.31 80 ASP A CA 1
ATOM 648 C C . ASP A 1 80 ? -17.511 -4.334 23.165 1.00 95.31 80 ASP A C 1
ATOM 650 O O . ASP A 1 80 ? -16.529 -3.897 23.769 1.00 95.31 80 ASP A O 1
ATOM 654 N N . GLY A 1 81 ? -18.744 -3.900 23.426 1.00 94.19 81 GLY A N 1
ATOM 655 C CA . GLY A 1 81 ? -19.037 -2.842 24.400 1.00 94.19 81 GLY A CA 1
ATOM 656 C C . GLY A 1 81 ? -18.722 -1.409 23.943 1.00 94.19 81 GLY A C 1
ATOM 657 O O . GLY A 1 81 ? -18.963 -0.467 24.699 1.00 94.19 81 GLY A O 1
ATOM 658 N N . THR A 1 82 ? -18.241 -1.202 22.713 1.00 93.94 82 THR A N 1
ATOM 659 C CA . THR A 1 82 ? -18.049 0.135 22.125 1.00 93.94 82 THR A CA 1
ATOM 660 C C . THR A 1 82 ? -19.018 0.394 20.967 1.00 93.94 82 THR A C 1
ATOM 662 O O . THR A 1 82 ? -19.751 -0.489 20.527 1.00 93.94 82 THR A O 1
ATOM 665 N N . LYS A 1 83 ? -19.033 1.628 20.446 1.00 93.19 83 LYS A N 1
ATOM 666 C CA . LYS A 1 83 ? -19.766 1.969 19.212 1.00 93.19 83 LYS A CA 1
ATOM 667 C C . LYS A 1 83 ? -18.971 1.662 17.935 1.00 93.19 83 LYS A C 1
ATOM 669 O O . LYS A 1 83 ? -19.512 1.838 16.848 1.00 93.19 83 LYS A O 1
ATOM 674 N N . LEU A 1 84 ? -17.703 1.261 18.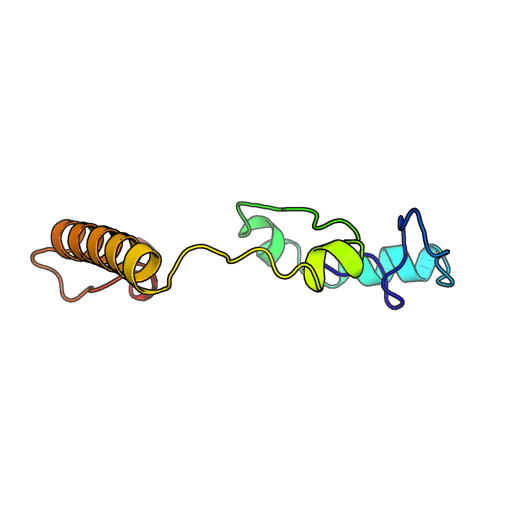062 1.00 94.56 84 LEU A N 1
ATOM 675 C CA . LEU A 1 84 ? -16.795 1.075 16.936 1.00 94.56 84 LEU A CA 1
ATOM 676 C C . LEU A 1 84 ? -17.039 -0.277 16.266 1.00 94.56 84 LEU A C 1
ATOM 678 O O . LEU A 1 84 ? -17.136 -1.309 16.924 1.00 94.56 84 LEU A O 1
ATOM 682 N N . THR A 1 85 ? -17.083 -0.288 14.938 1.00 91.69 85 THR A N 1
ATOM 683 C CA . THR A 1 85 ? -17.282 -1.509 14.146 1.00 91.69 85 THR A CA 1
ATOM 684 C C . THR A 1 85 ? -16.037 -1.926 13.369 1.00 91.69 85 THR A C 1
ATOM 686 O O . THR A 1 85 ? -15.911 -3.085 12.954 1.00 91.69 85 THR A O 1
ATOM 689 N N . CYS A 1 86 ? -15.094 -1.003 13.152 1.00 92.81 86 CYS A N 1
ATOM 690 C CA . CYS A 1 86 ? -13.843 -1.278 12.455 1.00 92.81 86 CYS A CA 1
ATOM 691 C C . CYS A 1 86 ? -12.729 -0.277 12.780 1.00 92.81 86 CYS A C 1
ATOM 693 O O . CYS A 1 86 ? -12.975 0.792 13.326 1.00 92.81 86 CYS A O 1
ATOM 695 N N . ASN A 1 87 ? -11.489 -0.622 12.412 1.00 90.88 87 ASN A N 1
ATOM 696 C CA . ASN A 1 87 ? -10.314 0.211 12.700 1.00 90.88 87 ASN A CA 1
ATOM 697 C C . ASN A 1 87 ? -10.409 1.630 12.110 1.00 90.88 87 ASN A C 1
ATOM 699 O O . ASN A 1 87 ? -9.825 2.549 12.665 1.00 90.88 87 ASN A O 1
ATOM 703 N N . ALA A 1 88 ? -11.140 1.823 11.006 1.00 90.31 88 ALA A N 1
ATOM 704 C CA . ALA A 1 88 ? -11.277 3.134 10.366 1.00 90.31 88 ALA A CA 1
ATOM 705 C C . ALA A 1 88 ? -12.085 4.143 11.201 1.00 90.31 88 ALA A C 1
ATOM 707 O O . ALA A 1 88 ? -12.016 5.338 10.943 1.00 90.31 88 ALA A O 1
ATOM 708 N N . GLU A 1 89 ? -12.851 3.667 12.184 1.00 92.56 89 GLU A N 1
ATOM 709 C CA . GLU A 1 89 ? -13.628 4.507 13.100 1.00 92.56 89 GLU A CA 1
ATOM 710 C C . GLU A 1 89 ? -12.837 4.864 14.370 1.00 92.56 89 GLU A C 1
ATOM 712 O O . GLU A 1 89 ? -13.317 5.639 15.194 1.00 92.56 89 GLU A O 1
ATOM 717 N N . MET A 1 90 ? -11.635 4.304 14.550 1.00 90.38 90 MET A N 1
ATOM 718 C CA . MET A 1 90 ? -10.780 4.633 15.687 1.00 90.38 90 MET A CA 1
ATOM 719 C C . MET A 1 90 ? -10.282 6.074 15.580 1.00 90.38 90 MET A C 1
ATOM 721 O O . MET A 1 90 ? -9.817 6.511 14.527 1.00 90.38 90 MET A O 1
ATOM 725 N N . THR A 1 91 ? -10.310 6.790 16.697 1.00 87.00 91 THR A N 1
ATOM 726 C CA . THR A 1 91 ? -9.644 8.085 16.849 1.00 87.00 91 THR A CA 1
ATOM 727 C C . THR A 1 91 ? -8.278 7.897 17.516 1.00 87.00 91 THR A C 1
ATOM 729 O O . THR A 1 91 ? -8.046 6.861 18.147 1.00 87.00 91 THR A O 1
ATOM 732 N N . PRO A 1 92 ? -7.356 8.869 17.395 1.00 82.62 92 PRO A N 1
ATOM 733 C CA . PRO A 1 92 ? -6.128 8.866 18.181 1.00 82.62 92 PRO A CA 1
ATOM 734 C C . PRO A 1 92 ? -6.438 8.734 19.674 1.00 82.62 92 PRO A C 1
ATOM 736 O O . PRO A 1 92 ? -7.431 9.287 20.149 1.00 82.62 92 PRO A O 1
ATOM 739 N N . THR A 1 93 ? -5.596 8.005 20.399 1.00 74.19 93 THR A N 1
ATOM 740 C CA . THR A 1 93 ? -5.588 8.049 21.862 1.00 74.19 93 THR A CA 1
ATOM 741 C C . THR A 1 93 ? -5.140 9.453 22.266 1.00 74.19 93 THR A C 1
ATOM 743 O O . THR A 1 93 ? -4.071 9.878 21.822 1.00 74.19 93 THR A O 1
ATOM 746 N N . GLU A 1 94 ? -5.970 10.181 23.017 1.00 51.12 94 GLU A N 1
ATOM 747 C CA . GLU A 1 94 ? -5.555 11.440 23.659 1.00 51.12 94 GLU A CA 1
ATOM 748 C C . GLU A 1 94 ? -4.374 11.220 24.613 1.00 51.12 94 GLU A C 1
ATOM 750 O O . GLU A 1 94 ? -4.330 10.152 25.272 1.00 51.12 94 GLU A O 1
#